Protein AF-A0A816D7E0-F1 (afdb_monomer_lite)

Structure (mmCIF, N/CA/C/O backbone):
data_AF-A0A816D7E0-F1
#
_entry.id   AF-A0A816D7E0-F1
#
loop_
_atom_site.group_PDB
_atom_site.id
_atom_site.type_symbol
_atom_site.label_atom_id
_atom_site.label_alt_id
_atom_site.label_comp_id
_atom_site.label_asym_id
_atom_site.label_entity_id
_atom_site.label_seq_id
_atom_site.pdbx_PDB_ins_code
_atom_site.Cartn_x
_atom_site.Cartn_y
_atom_site.Cartn_z
_atom_site.occupancy
_atom_site.B_iso_or_equiv
_atom_site.auth_seq_id
_atom_site.auth_comp_id
_atom_site.auth_asym_id
_atom_site.auth_atom_id
_atom_site.pdbx_PDB_model_num
ATOM 1 N N . VAL A 1 1 ? 5.213 -24.787 -8.452 1.00 52.28 1 VAL A N 1
ATOM 2 C CA . VAL A 1 1 ? 6.697 -24.632 -8.438 1.00 52.28 1 VAL A CA 1
ATOM 3 C C . VAL A 1 1 ? 7.301 -24.454 -9.836 1.00 52.28 1 VAL A C 1
ATOM 5 O O . VAL A 1 1 ? 8.017 -23.483 -10.028 1.00 52.28 1 VAL A O 1
ATOM 8 N N . LEU A 1 2 ? 7.014 -25.314 -10.829 1.00 55.28 2 LEU A N 1
ATOM 9 C CA . LEU A 1 2 ? 7.527 -25.166 -12.214 1.00 55.28 2 LEU A CA 1
ATOM 10 C C . LEU A 1 2 ? 7.116 -23.852 -12.918 1.00 55.28 2 LEU A C 1
ATOM 12 O O . LEU A 1 2 ? 7.842 -23.383 -13.790 1.00 55.28 2 LEU A O 1
ATOM 16 N N . SER A 1 3 ? 5.992 -23.248 -12.520 1.00 61.47 3 SER A N 1
ATOM 17 C CA . SER A 1 3 ? 5.469 -21.984 -13.058 1.00 61.47 3 SER A CA 1
ATOM 18 C C . SER A 1 3 ? 6.305 -20.751 -12.685 1.00 61.47 3 SER A C 1
ATOM 20 O O . SER A 1 3 ? 6.492 -19.875 -13.523 1.00 61.47 3 SER A O 1
ATOM 22 N N . LEU A 1 4 ? 6.880 -20.702 -11.478 1.00 67.06 4 LEU A N 1
ATOM 23 C CA . LEU A 1 4 ? 7.632 -19.537 -10.981 1.00 67.06 4 LEU A CA 1
ATOM 24 C C . LEU A 1 4 ? 8.918 -19.257 -11.758 1.00 67.06 4 LEU A C 1
ATOM 26 O O . LEU A 1 4 ? 9.393 -18.133 -11.766 1.00 67.06 4 LEU A O 1
ATOM 30 N N . ARG A 1 5 ? 9.487 -20.263 -12.435 1.00 71.69 5 ARG A N 1
ATOM 31 C CA . ARG A 1 5 ? 10.699 -20.071 -13.249 1.00 71.69 5 ARG A CA 1
ATOM 32 C C . ARG A 1 5 ? 10.476 -19.168 -14.462 1.00 71.69 5 ARG A C 1
ATOM 34 O O . ARG A 1 5 ? 11.452 -18.694 -15.029 1.00 71.69 5 ARG A O 1
ATOM 41 N N . LYS A 1 6 ? 9.226 -19.010 -14.901 1.00 77.69 6 LYS A N 1
ATOM 42 C CA . LYS A 1 6 ? 8.859 -18.207 -16.076 1.00 77.69 6 LYS A CA 1
ATOM 43 C C . LYS A 1 6 ? 8.053 -16.964 -15.716 1.00 77.69 6 LYS A C 1
ATOM 45 O O . LYS A 1 6 ? 7.904 -16.104 -16.572 1.00 77.69 6 LYS A O 1
ATOM 50 N N . LYS A 1 7 ? 7.527 -16.907 -14.491 1.00 82.50 7 LYS A N 1
ATOM 51 C CA . LYS A 1 7 ? 6.675 -15.820 -14.032 1.00 82.50 7 LYS A CA 1
ATOM 52 C C . LYS A 1 7 ? 7.542 -14.658 -13.560 1.00 82.50 7 LYS A C 1
ATOM 54 O O . LYS A 1 7 ? 8.525 -14.869 -12.849 1.00 82.50 7 LYS A O 1
ATOM 59 N N . THR A 1 8 ? 7.203 -13.450 -13.977 1.00 86.50 8 THR A N 1
ATOM 60 C CA . THR A 1 8 ? 7.919 -12.234 -13.585 1.00 86.50 8 THR A CA 1
ATOM 61 C C . THR A 1 8 ? 7.235 -11.570 -12.398 1.00 86.50 8 THR A C 1
ATOM 63 O O . THR A 1 8 ? 6.047 -11.770 -12.155 1.00 86.50 8 THR A O 1
ATOM 66 N N . VAL A 1 9 ? 7.974 -10.735 -11.665 1.00 86.38 9 VAL A N 1
ATOM 67 C CA . VAL A 1 9 ? 7.407 -9.971 -10.544 1.00 86.38 9 VAL A CA 1
ATOM 68 C C . VAL A 1 9 ? 6.266 -9.058 -11.010 1.00 86.38 9 VAL A C 1
ATOM 70 O O . VAL A 1 9 ? 5.299 -8.879 -10.278 1.00 86.38 9 VAL A O 1
ATOM 73 N N . ALA A 1 10 ? 6.336 -8.550 -12.244 1.00 86.19 10 ALA A N 1
ATOM 74 C CA . ALA A 1 10 ? 5.309 -7.695 -12.832 1.00 86.19 10 ALA A CA 1
ATOM 75 C C . ALA A 1 10 ? 3.951 -8.404 -12.995 1.00 86.19 10 ALA A C 1
ATOM 77 O O . ALA A 1 10 ? 2.912 -7.755 -12.971 1.00 86.19 10 ALA A O 1
ATOM 78 N N . GLU A 1 11 ? 3.940 -9.735 -13.116 1.00 84.56 11 GLU A N 1
ATOM 79 C CA . GLU A 1 11 ? 2.712 -10.534 -13.240 1.00 84.56 11 GLU A CA 1
ATOM 80 C C . GLU A 1 11 ? 2.063 -10.858 -11.885 1.00 84.56 11 GLU A C 1
ATOM 82 O O . GLU A 1 11 ? 0.958 -11.406 -11.843 1.00 84.56 11 GLU A O 1
ATOM 87 N N . THR A 1 12 ? 2.756 -10.565 -10.782 1.00 85.25 12 THR A N 1
ATOM 88 C CA . THR A 1 12 ? 2.318 -10.909 -9.421 1.00 85.25 12 THR A CA 1
ATOM 89 C C . THR A 1 12 ? 2.187 -9.681 -8.522 1.00 85.25 12 THR A C 1
ATOM 91 O O . THR A 1 12 ? 1.385 -9.689 -7.591 1.00 85.25 12 THR A O 1
ATOM 94 N N . MET A 1 13 ? 2.927 -8.610 -8.802 1.00 88.81 13 MET A N 1
ATOM 95 C CA . MET A 1 13 ? 2.851 -7.366 -8.044 1.00 88.81 13 MET A CA 1
ATOM 96 C C . MET A 1 13 ? 1.462 -6.724 -8.118 1.00 88.81 13 MET A C 1
ATOM 98 O O . MET A 1 13 ? 0.695 -6.932 -9.060 1.00 88.81 13 MET A O 1
ATOM 102 N N . THR A 1 14 ? 1.173 -5.866 -7.146 1.00 88.19 14 THR A N 1
ATOM 103 C CA . THR A 1 14 ? 0.061 -4.919 -7.234 1.00 88.19 14 THR A CA 1
ATOM 104 C C . THR A 1 14 ? 0.574 -3.617 -7.842 1.00 88.19 14 THR A C 1
ATOM 106 O O . THR A 1 14 ? 1.530 -3.032 -7.324 1.00 88.19 14 THR A O 1
ATOM 109 N N . ASN A 1 15 ? -0.049 -3.155 -8.932 1.00 90.00 15 ASN A N 1
ATOM 110 C CA . ASN A 1 15 ? 0.316 -1.892 -9.581 1.00 90.00 15 ASN A CA 1
ATOM 111 C C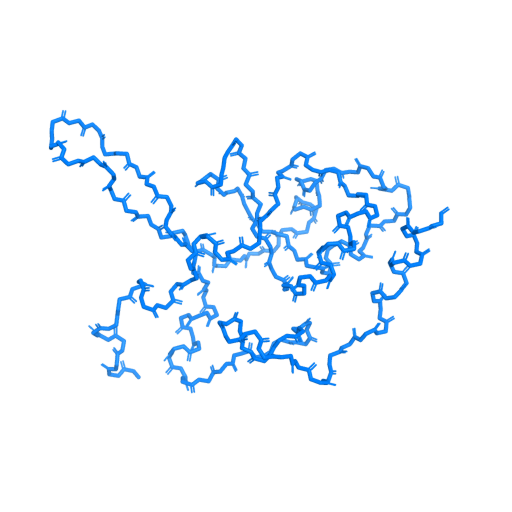 . ASN A 1 15 ? 0.177 -0.731 -8.604 1.00 90.00 15 ASN A C 1
ATOM 113 O O . ASN A 1 15 ? -0.852 -0.607 -7.940 1.00 90.00 15 ASN A O 1
ATOM 117 N N . LEU A 1 16 ? 1.162 0.168 -8.575 1.00 89.69 16 LEU A N 1
ATOM 118 C CA . LEU A 1 16 ? 1.178 1.288 -7.636 1.00 89.69 16 LEU A CA 1
ATOM 119 C C . LEU A 1 16 ? -0.087 2.155 -7.752 1.00 89.69 16 LEU A C 1
ATOM 121 O O . LEU A 1 16 ? -0.575 2.658 -6.745 1.00 89.69 16 LEU A O 1
ATOM 125 N N . THR A 1 17 ? -0.661 2.287 -8.951 1.00 88.50 17 THR A N 1
ATOM 126 C CA . THR A 1 17 ? -1.912 3.026 -9.196 1.00 88.50 17 THR A CA 1
ATOM 127 C C . THR A 1 17 ? -3.109 2.472 -8.428 1.00 88.50 17 THR A C 1
ATOM 129 O O . THR A 1 17 ? -3.968 3.246 -8.013 1.00 88.50 17 THR A O 1
ATOM 132 N N . ASP A 1 18 ? -3.141 1.159 -8.205 1.00 86.62 18 ASP A N 1
ATOM 133 C CA . ASP A 1 18 ? -4.239 0.455 -7.541 1.00 86.62 18 ASP A CA 1
ATOM 134 C C . ASP A 1 18 ? -4.024 0.324 -6.027 1.00 86.62 18 ASP A C 1
ATOM 136 O O . ASP A 1 18 ? -4.951 -0.032 -5.292 1.00 86.62 18 ASP A O 1
ATOM 140 N N . VAL A 1 19 ? -2.815 0.633 -5.547 1.00 88.06 19 VAL A N 1
ATOM 141 C CA . VAL A 1 19 ? -2.469 0.601 -4.125 1.00 88.06 19 VAL A CA 1
ATOM 142 C C . VAL A 1 19 ? -3.065 1.817 -3.424 1.00 88.06 19 VAL A C 1
ATOM 144 O O . VAL A 1 19 ? -2.787 2.961 -3.781 1.00 88.06 19 VAL A O 1
ATOM 147 N N . PHE A 1 20 ? -3.831 1.580 -2.363 1.00 90.06 20 PHE A N 1
ATOM 148 C CA . PHE A 1 20 ? -4.185 2.621 -1.403 1.00 90.06 20 PHE A CA 1
ATOM 149 C C . PHE A 1 20 ? -2.999 2.878 -0.467 1.00 90.06 20 PHE A C 1
ATOM 151 O O . PHE A 1 20 ? -2.489 1.944 0.150 1.00 90.06 20 PHE A O 1
ATOM 158 N N . MET A 1 21 ? -2.540 4.126 -0.379 1.00 91.94 21 MET A N 1
ATOM 159 C CA . MET A 1 21 ? -1.348 4.508 0.384 1.00 91.94 21 MET A CA 1
ATOM 160 C C . MET A 1 21 ? -1.631 5.739 1.234 1.00 91.94 21 MET A C 1
ATOM 162 O O . MET A 1 21 ? -2.465 6.564 0.864 1.00 91.94 21 MET A O 1
ATOM 166 N N . LEU A 1 22 ? -0.893 5.892 2.330 1.00 94.06 22 LEU A N 1
ATOM 167 C CA . LEU A 1 22 ? -1.040 7.024 3.239 1.00 94.06 22 LEU A CA 1
ATOM 168 C C . LEU A 1 22 ? 0.199 7.907 3.254 1.00 94.06 22 LEU A C 1
ATOM 170 O O . LEU A 1 22 ? 1.330 7.424 3.279 1.00 94.06 22 LEU A O 1
ATOM 174 N N . ASP A 1 23 ? -0.032 9.213 3.297 1.00 95.19 23 ASP A N 1
ATOM 175 C CA . ASP A 1 23 ? 1.022 10.182 3.559 1.00 95.19 23 ASP A CA 1
ATOM 176 C C . ASP A 1 23 ? 1.479 10.075 5.022 1.00 95.19 23 ASP A C 1
ATOM 178 O O . ASP A 1 23 ? 0.653 10.005 5.940 1.00 95.19 23 ASP A O 1
ATOM 182 N N . LYS A 1 24 ? 2.796 10.086 5.254 1.00 94.88 24 LYS A N 1
ATOM 183 C CA . LYS A 1 24 ? 3.385 10.000 6.599 1.00 94.88 24 LYS A CA 1
ATOM 184 C C . LYS A 1 24 ? 2.892 11.085 7.568 1.00 94.88 24 LYS A C 1
ATOM 186 O O . LYS A 1 24 ? 2.852 10.841 8.777 1.00 94.88 24 LYS A O 1
ATOM 191 N N . ASP A 1 25 ? 2.533 12.262 7.057 1.00 94.31 25 ASP A N 1
ATOM 192 C CA . ASP A 1 25 ? 2.114 13.432 7.827 1.00 94.31 25 ASP A CA 1
ATOM 193 C C . ASP A 1 25 ? 0.582 13.546 7.919 1.00 94.31 25 ASP A C 1
ATOM 195 O O . ASP A 1 25 ? 0.075 14.415 8.636 1.00 94.31 25 ASP A O 1
ATOM 199 N N . ARG A 1 26 ? -0.178 12.648 7.264 1.00 93.31 26 ARG A N 1
ATOM 200 C CA . ARG A 1 26 ? -1.639 12.592 7.409 1.00 93.31 26 ARG A CA 1
ATOM 201 C C . ARG A 1 26 ? -1.995 12.345 8.873 1.00 93.31 26 ARG A C 1
ATOM 203 O O . ARG A 1 26 ? -1.440 11.462 9.530 1.00 93.31 26 ARG A O 1
ATOM 210 N N . LYS A 1 27 ? -2.936 13.135 9.389 1.00 90.25 27 LYS A N 1
ATOM 211 C CA . LYS A 1 27 ? -3.450 12.981 10.750 1.00 90.25 27 LYS A CA 1
ATOM 212 C C . LYS A 1 27 ? -4.439 11.829 10.831 1.00 90.25 27 LYS A C 1
ATOM 214 O O . LYS A 1 27 ? -5.223 11.596 9.915 1.00 90.25 27 LYS A O 1
ATOM 219 N N . THR A 1 28 ? -4.414 11.152 11.969 1.00 86.00 28 THR A N 1
ATOM 220 C CA . THR A 1 28 ? -5.351 10.088 12.347 1.00 86.00 28 THR A CA 1
ATOM 221 C C . THR A 1 28 ? -6.689 10.660 12.814 1.00 86.00 28 THR A C 1
ATOM 223 O O . THR A 1 28 ? -7.069 10.559 13.977 1.00 86.00 28 THR A O 1
ATOM 226 N N . ASP A 1 29 ? -7.387 11.321 11.894 1.00 83.56 29 ASP A N 1
ATOM 227 C CA . ASP A 1 29 ? -8.726 11.862 12.112 1.00 83.56 29 ASP A CA 1
ATOM 228 C C . ASP A 1 29 ? -9.829 10.862 11.731 1.00 83.56 29 ASP A C 1
ATOM 230 O O . ASP A 1 29 ? -9.589 9.773 11.202 1.00 83.56 29 ASP A O 1
ATOM 234 N N . ALA A 1 30 ? -11.073 11.234 12.028 1.00 80.50 30 ALA A N 1
ATOM 235 C CA . ALA A 1 30 ? -12.234 10.401 11.750 1.00 80.50 30 ALA A CA 1
ATOM 236 C C . ALA A 1 30 ? -12.433 10.106 10.260 1.00 80.50 30 ALA A C 1
ATOM 238 O O . ALA A 1 30 ? -12.923 9.033 9.906 1.00 80.50 30 ALA A O 1
ATOM 239 N N . GLU A 1 31 ? -12.045 11.048 9.400 1.00 84.25 31 GLU A N 1
ATOM 240 C CA . GLU A 1 31 ? -12.117 10.895 7.952 1.00 84.25 31 GLU A CA 1
ATOM 241 C C . GLU A 1 31 ? -11.158 9.801 7.481 1.00 84.25 31 GLU A C 1
ATOM 243 O O . GLU A 1 31 ? -11.602 8.861 6.820 1.00 84.25 31 GLU A O 1
ATOM 248 N N . LEU A 1 32 ? -9.889 9.859 7.901 1.00 86.25 32 LEU A N 1
ATOM 249 C CA . LEU A 1 32 ? -8.896 8.839 7.576 1.00 86.25 32 LEU A CA 1
ATOM 250 C C . LEU A 1 32 ? -9.330 7.463 8.086 1.00 86.25 32 LEU A C 1
ATOM 252 O O . LEU A 1 32 ? -9.257 6.479 7.357 1.00 86.25 32 LEU A O 1
ATOM 256 N N . LEU A 1 33 ? -9.792 7.376 9.336 1.00 80.56 33 LEU A N 1
ATOM 257 C CA . LEU A 1 33 ? -10.231 6.104 9.918 1.00 80.56 33 LEU A CA 1
ATOM 258 C C . LEU A 1 33 ? -11.402 5.497 9.135 1.00 80.56 33 LEU A C 1
ATOM 260 O O . LEU A 1 33 ? -11.455 4.282 8.930 1.00 80.56 33 LEU A O 1
ATOM 264 N N . LEU A 1 34 ? -12.330 6.337 8.671 1.00 79.69 34 LEU A N 1
ATOM 265 C CA . LEU A 1 34 ? -13.446 5.906 7.839 1.00 79.69 34 LEU A CA 1
ATOM 266 C C . LEU A 1 34 ? -12.983 5.473 6.442 1.00 79.69 34 LEU A C 1
ATOM 268 O O . LEU A 1 34 ? -13.485 4.479 5.919 1.00 79.69 34 LEU A O 1
ATOM 272 N N . GLU A 1 35 ? -12.053 6.206 5.837 1.00 84.69 35 GLU A N 1
ATOM 273 C CA . GLU A 1 35 ? -11.457 5.888 4.539 1.00 84.69 35 GLU A CA 1
ATOM 274 C C . GLU A 1 35 ? -10.734 4.537 4.583 1.00 84.69 35 GLU A C 1
ATOM 276 O O . GLU A 1 35 ? -11.077 3.619 3.836 1.00 84.69 35 GLU A O 1
ATOM 281 N N . VAL A 1 36 ? -9.817 4.377 5.535 1.00 82.69 36 VAL A N 1
ATOM 282 C CA . VAL A 1 36 ? -9.054 3.152 5.793 1.00 82.69 36 VAL A CA 1
ATOM 283 C C . VAL A 1 36 ? -9.991 1.957 6.031 1.00 82.69 36 VAL A C 1
ATOM 285 O O . VAL A 1 36 ? -9.785 0.880 5.467 1.00 82.69 36 VAL A O 1
ATOM 288 N N . HIS A 1 37 ? -11.082 2.152 6.779 1.00 76.44 37 HIS A N 1
ATOM 289 C CA . HIS A 1 37 ? -12.097 1.117 6.986 1.00 76.44 37 HIS A CA 1
ATOM 290 C C . HIS A 1 37 ? -12.863 0.749 5.705 1.00 76.44 37 HIS A C 1
ATOM 292 O O . HIS A 1 37 ? -13.084 -0.432 5.437 1.00 76.44 37 HIS A O 1
ATOM 298 N N . LYS A 1 38 ? -13.280 1.742 4.909 1.00 77.50 38 LYS A N 1
ATOM 299 C CA . LYS A 1 38 ? -14.006 1.512 3.648 1.00 77.50 38 LYS A CA 1
ATOM 300 C C . LYS A 1 38 ? -13.152 0.763 2.633 1.00 77.50 38 LYS A C 1
ATOM 302 O O . LYS A 1 38 ? -13.677 -0.094 1.923 1.00 77.50 38 LYS A O 1
ATOM 307 N N . HIS A 1 39 ? -11.868 1.104 2.564 1.00 78.31 39 HIS A N 1
ATOM 308 C CA . HIS A 1 39 ? -10.921 0.457 1.669 1.00 78.31 39 HIS A CA 1
ATOM 309 C C . HIS A 1 39 ? -10.611 -0.970 2.090 1.00 78.31 39 HIS A C 1
ATOM 311 O O . HIS A 1 39 ? -10.465 -1.813 1.219 1.00 78.31 39 HIS A O 1
ATOM 317 N N . GLY A 1 40 ? -10.554 -1.242 3.394 1.00 71.50 40 GLY A N 1
ATOM 318 C CA . GLY A 1 40 ? -10.514 -2.594 3.935 1.00 71.50 40 GLY A CA 1
ATOM 319 C C . GLY A 1 40 ? -9.225 -3.375 3.687 1.00 71.50 40 GLY A C 1
ATOM 320 O O . GLY A 1 40 ? -9.231 -4.601 3.780 1.00 71.50 40 GLY A O 1
ATOM 321 N N . PHE A 1 41 ? -8.134 -2.677 3.375 1.00 77.12 41 PHE A N 1
ATOM 322 C CA . PHE A 1 41 ? -6.817 -3.281 3.231 1.00 77.12 41 PHE A CA 1
ATOM 323 C C . PHE A 1 41 ? -6.181 -3.514 4.600 1.00 77.12 41 PHE A C 1
ATOM 325 O O . PHE A 1 41 ? -6.061 -2.595 5.411 1.00 77.12 41 PHE A O 1
ATOM 332 N N . SER A 1 42 ? -5.724 -4.741 4.837 1.00 75.44 42 SER A N 1
ATOM 333 C CA . SER A 1 42 ? -5.061 -5.123 6.087 1.00 75.44 42 SER A CA 1
ATOM 334 C C . SER A 1 42 ? -3.710 -4.433 6.273 1.00 75.44 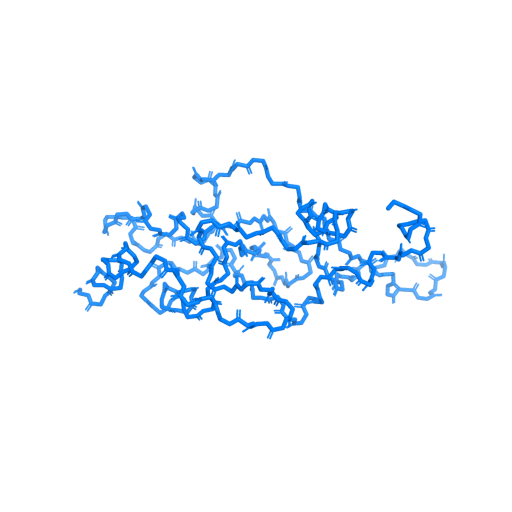42 SER A C 1
ATOM 336 O O . SER A 1 42 ? -3.335 -4.132 7.406 1.00 75.44 42 SER A O 1
ATOM 338 N N . ARG A 1 43 ? -3.003 -4.151 5.173 1.00 82.06 43 ARG A N 1
ATOM 339 C CA . ARG A 1 43 ? -1.689 -3.497 5.124 1.00 82.06 43 ARG A CA 1
ATOM 340 C C . ARG A 1 43 ? -1.755 -2.304 4.187 1.00 82.06 43 ARG A C 1
ATOM 342 O O . ARG A 1 43 ? -2.202 -2.442 3.052 1.00 82.06 43 ARG A O 1
ATOM 349 N N . ILE A 1 44 ? -1.290 -1.157 4.656 1.00 88.38 44 ILE A N 1
ATOM 350 C CA . ILE A 1 44 ? -1.363 0.094 3.911 1.00 88.38 44 ILE A CA 1
ATOM 351 C C . ILE A 1 44 ? 0.040 0.704 3.870 1.00 88.38 44 ILE A C 1
ATOM 353 O O . ILE A 1 44 ? 0.582 1.044 4.926 1.00 88.38 44 ILE A O 1
ATOM 357 N N . PRO A 1 45 ? 0.669 0.814 2.686 1.00 90.94 45 PRO A N 1
ATOM 358 C CA . PRO A 1 45 ? 1.966 1.460 2.555 1.00 90.94 45 PRO A CA 1
ATOM 359 C C . PRO A 1 45 ? 1.908 2.936 2.944 1.00 90.94 45 PRO A C 1
ATOM 361 O O . PRO A 1 45 ? 0.954 3.647 2.618 1.00 90.94 45 PRO A O 1
ATOM 364 N N . VAL A 1 46 ? 2.965 3.397 3.604 1.00 92.06 46 VAL A N 1
ATOM 365 C CA . VAL A 1 46 ? 3.151 4.792 4.002 1.00 92.06 46 VAL A CA 1
ATOM 366 C C . VAL A 1 46 ? 4.261 5.389 3.153 1.00 92.06 46 VAL A C 1
ATOM 368 O O . VAL A 1 46 ? 5.349 4.817 3.078 1.00 92.06 46 VAL A O 1
ATOM 371 N N . TYR A 1 47 ? 4.007 6.531 2.523 1.00 94.06 47 TYR A N 1
ATOM 372 C CA . TYR A 1 47 ? 4.990 7.228 1.696 1.00 94.06 47 TYR A CA 1
ATOM 373 C C . TYR A 1 47 ? 5.381 8.588 2.282 1.00 94.06 47 TYR A C 1
ATOM 375 O O . TYR A 1 47 ? 4.709 9.143 3.153 1.00 94.06 47 TYR A O 1
ATOM 383 N N . SER A 1 48 ? 6.504 9.117 1.805 1.00 94.38 48 SER A N 1
ATOM 384 C CA . SER A 1 48 ? 7.047 10.422 2.176 1.00 94.38 48 SER A CA 1
ATOM 385 C C . SER A 1 48 ? 7.416 11.196 0.924 1.00 94.38 48 SER A C 1
ATOM 387 O O . SER A 1 48 ? 8.028 10.621 0.041 1.00 94.38 48 SER A O 1
ATOM 389 N N . ILE A 1 49 ? 7.186 12.510 0.879 1.00 92.19 49 ILE A N 1
ATOM 390 C CA . ILE A 1 49 ? 7.451 13.372 -0.294 1.00 92.19 49 ILE A CA 1
ATOM 391 C C . ILE A 1 49 ? 6.512 13.043 -1.465 1.00 92.19 49 ILE A C 1
ATOM 393 O O . ILE A 1 49 ? 5.701 13.881 -1.843 1.00 92.19 49 ILE A O 1
ATOM 397 N N . ASP A 1 50 ? 6.584 11.825 -2.000 1.00 91.31 50 ASP A N 1
ATOM 398 C CA . ASP A 1 50 ? 5.731 11.318 -3.067 1.00 91.31 50 ASP A CA 1
ATOM 399 C C . ASP A 1 50 ? 5.542 9.794 -2.963 1.00 91.31 50 ASP A C 1
ATOM 401 O O . ASP A 1 50 ? 6.182 9.114 -2.157 1.00 91.31 50 ASP A O 1
ATOM 405 N N . ARG A 1 51 ? 4.640 9.249 -3.787 1.00 90.12 51 ARG A N 1
ATOM 406 C CA . ARG A 1 51 ? 4.249 7.831 -3.757 1.00 90.12 51 ARG A CA 1
ATOM 407 C C . ARG A 1 51 ? 5.363 6.856 -4.161 1.00 90.12 51 ARG A C 1
ATOM 409 O O . ARG A 1 51 ? 5.223 5.668 -3.886 1.00 90.12 51 ARG A O 1
ATOM 416 N N . ASN A 1 52 ? 6.449 7.315 -4.785 1.00 88.00 52 ASN A N 1
ATOM 417 C CA . ASN A 1 52 ? 7.600 6.466 -5.100 1.00 88.00 52 ASN A CA 1
ATOM 418 C C . ASN A 1 52 ? 8.474 6.201 -3.872 1.00 88.00 52 ASN A C 1
ATOM 420 O O . ASN A 1 52 ? 9.176 5.192 -3.838 1.00 88.00 52 ASN A O 1
ATOM 424 N N . ASN A 1 53 ? 8.417 7.071 -2.863 1.00 88.50 53 ASN A N 1
ATOM 425 C CA . ASN A 1 53 ? 9.240 6.990 -1.664 1.00 88.50 53 ASN A CA 1
ATOM 426 C C . ASN A 1 53 ? 8.450 6.395 -0.486 1.00 88.50 53 ASN A C 1
ATOM 428 O O . ASN A 1 53 ? 7.997 7.093 0.426 1.00 88.50 53 ASN A O 1
ATOM 432 N N . VAL A 1 54 ? 8.266 5.074 -0.531 1.00 89.19 54 VAL A N 1
ATOM 433 C CA . VAL A 1 54 ? 7.601 4.292 0.522 1.00 89.19 54 VAL A CA 1
ATOM 434 C C . VAL A 1 54 ? 8.550 4.091 1.701 1.00 89.19 54 VAL A C 1
ATOM 436 O O . VAL A 1 54 ? 9.624 3.518 1.550 1.00 89.19 54 VAL A O 1
ATOM 439 N N . ILE A 1 55 ? 8.135 4.535 2.886 1.00 88.56 55 ILE A N 1
ATOM 440 C CA . ILE A 1 55 ? 8.939 4.496 4.117 1.00 88.56 55 ILE A CA 1
ATOM 441 C C . ILE A 1 55 ? 8.551 3.352 5.061 1.00 88.56 55 ILE A C 1
ATOM 443 O O . ILE A 1 55 ? 9.271 3.080 6.019 1.00 88.56 55 ILE A O 1
ATOM 447 N N . GLY A 1 56 ? 7.417 2.690 4.818 1.00 87.12 56 GLY A N 1
ATOM 448 C CA . GLY A 1 56 ? 6.966 1.562 5.628 1.00 87.12 56 GLY A CA 1
ATOM 449 C C . GLY A 1 56 ? 5.518 1.162 5.363 1.00 87.12 56 GLY A C 1
ATOM 450 O O . GLY A 1 56 ? 4.945 1.496 4.326 1.00 87.12 56 GLY A O 1
ATOM 451 N N . ILE A 1 57 ? 4.936 0.415 6.302 1.00 87.38 57 ILE A N 1
ATOM 452 C CA . ILE A 1 57 ? 3.568 -0.117 6.239 1.00 87.38 57 ILE A CA 1
ATOM 453 C C . ILE A 1 57 ? 2.902 0.088 7.596 1.00 87.38 57 ILE A C 1
ATOM 455 O O . ILE A 1 57 ? 3.533 -0.122 8.629 1.00 87.38 57 ILE A O 1
ATOM 459 N N . VAL A 1 58 ? 1.612 0.413 7.585 1.00 87.62 58 VAL A N 1
ATOM 460 C CA . VAL A 1 58 ? 0.743 0.398 8.767 1.00 87.62 58 VAL A CA 1
ATOM 461 C C . VAL A 1 58 ? -0.371 -0.636 8.587 1.00 87.62 58 VAL A C 1
ATOM 463 O O . VAL A 1 58 ? -0.867 -0.825 7.470 1.00 87.62 58 VAL A O 1
ATOM 466 N N . LYS A 1 59 ? -0.777 -1.329 9.660 1.00 82.00 59 LYS A N 1
ATOM 467 C CA . LYS A 1 59 ? -1.952 -2.206 9.615 1.00 82.00 59 LYS A CA 1
ATOM 468 C C . LYS A 1 59 ? -3.223 -1.466 9.973 1.00 82.00 59 LYS A C 1
ATOM 470 O O . LYS A 1 59 ? -3.250 -0.619 10.861 1.00 82.00 59 LYS A O 1
ATOM 475 N N . LEU A 1 60 ? -4.328 -1.917 9.386 1.00 78.12 60 LEU A N 1
ATOM 476 C CA . LEU A 1 60 ? -5.671 -1.491 9.778 1.00 78.12 60 LEU A CA 1
ATOM 477 C C . LEU A 1 60 ? -5.921 -1.665 11.295 1.00 78.12 60 LEU A C 1
ATOM 479 O O . LEU A 1 60 ? -6.590 -0.842 11.913 1.00 78.12 60 LEU A O 1
ATOM 483 N N . ARG A 1 61 ? -5.374 -2.725 11.912 1.00 76.44 61 ARG A N 1
ATOM 484 C CA . ARG A 1 61 ? -5.462 -2.981 13.366 1.00 76.44 61 ARG A CA 1
ATOM 485 C C . ARG A 1 61 ? -4.674 -1.972 14.210 1.00 76.44 61 ARG A C 1
ATOM 487 O O . ARG A 1 61 ? -5.091 -1.707 15.329 1.00 76.44 61 ARG A O 1
ATOM 494 N N . ASP A 1 62 ? -3.610 -1.367 13.691 1.00 80.81 62 ASP A N 1
ATOM 495 C CA . ASP A 1 62 ? -2.794 -0.423 14.471 1.00 80.81 62 ASP A CA 1
ATOM 496 C C . ASP A 1 62 ? -3.568 0.876 14.731 1.00 80.81 62 ASP A C 1
ATOM 498 O O . ASP A 1 62 ? -3.520 1.437 15.824 1.00 80.81 62 ASP A O 1
ATOM 502 N N . PHE A 1 63 ? -4.406 1.289 13.773 1.00 78.94 63 PHE A N 1
ATOM 503 C CA . PHE A 1 63 ? -5.362 2.381 13.965 1.00 78.94 63 PHE A CA 1
ATOM 504 C C . PHE A 1 63 ? -6.413 2.076 15.039 1.00 78.94 63 PHE A C 1
ATOM 506 O O . PHE A 1 63 ? -6.963 2.998 15.640 1.00 78.94 63 PHE A O 1
ATOM 513 N N . ALA A 1 64 ? -6.692 0.793 15.304 1.00 71.12 64 ALA A N 1
ATOM 514 C CA . ALA A 1 64 ? -7.655 0.383 16.320 1.00 71.12 64 ALA A CA 1
ATOM 515 C C . ALA A 1 64 ? -7.168 0.614 17.754 1.00 71.12 64 ALA A C 1
ATOM 517 O O . ALA A 1 64 ? -7.970 0.726 18.684 1.00 71.12 64 ALA A O 1
ATOM 518 N N . LEU A 1 65 ? -5.851 0.668 17.927 1.00 70.12 65 LEU A N 1
ATOM 519 C CA . LEU A 1 65 ? -5.206 0.790 19.227 1.00 70.12 65 LEU A CA 1
ATOM 520 C C . LEU A 1 65 ? -5.022 2.250 19.654 1.00 70.12 65 LEU A C 1
ATOM 522 O O . LEU A 1 65 ? -4.654 2.499 20.799 1.00 70.12 65 LEU A O 1
ATOM 526 N N . ILE A 1 66 ? -5.319 3.208 18.769 1.00 73.19 66 ILE A N 1
ATOM 527 C CA . ILE A 1 66 ? -5.234 4.641 19.058 1.00 73.19 66 ILE A CA 1
ATOM 528 C C . ILE A 1 66 ? -6.280 5.003 20.118 1.00 73.19 66 ILE A C 1
ATOM 530 O O . ILE A 1 66 ? -7.491 4.862 19.904 1.00 73.19 66 ILE A O 1
ATOM 534 N N . THR A 1 67 ? -5.822 5.475 21.279 1.00 68.75 67 THR A N 1
ATOM 535 C CA . THR A 1 67 ? -6.717 5.986 22.323 1.00 68.75 67 THR A CA 1
ATOM 536 C C . THR A 1 67 ? -7.207 7.399 21.982 1.00 68.75 67 THR A C 1
ATOM 538 O O . THR A 1 67 ? -6.572 8.104 21.197 1.00 68.75 67 THR A O 1
ATOM 541 N N . PRO A 1 68 ? -8.330 7.866 22.562 1.00 67.19 68 PRO A N 1
ATOM 542 C CA . PRO A 1 68 ? -8.788 9.244 22.384 1.00 67.19 68 PRO A CA 1
ATOM 543 C C . PRO A 1 68 ? -7.728 10.298 22.742 1.00 67.19 68 PRO A C 1
ATOM 545 O O . PRO A 1 68 ? -7.657 11.329 22.083 1.00 67.19 68 PRO A O 1
ATOM 548 N N . GLU A 1 69 ? -6.854 10.032 23.725 1.00 66.88 69 GLU A N 1
ATOM 549 C CA . GLU A 1 69 ? -5.754 10.950 24.070 1.00 66.88 69 GLU A CA 1
ATOM 550 C C . GLU A 1 69 ? -4.634 10.986 23.012 1.00 66.88 69 GLU A C 1
ATOM 552 O O . GLU A 1 69 ? -3.824 11.909 22.998 1.00 66.88 69 GLU A O 1
ATOM 557 N N . GLN A 1 70 ? -4.587 9.989 22.126 1.00 66.69 70 GLN A N 1
ATOM 558 C CA . GLN A 1 70 ? -3.623 9.844 21.032 1.00 66.69 70 GLN A CA 1
ATOM 559 C C . GLN A 1 70 ? -4.198 10.293 19.674 1.00 66.69 70 GLN A C 1
ATOM 561 O O . GLN A 1 70 ? -3.555 10.125 18.635 1.00 66.69 70 GLN A O 1
ATOM 566 N N . GLN A 1 71 ? -5.404 10.871 19.654 1.00 63.47 71 GLN A N 1
ATOM 567 C CA . GLN A 1 71 ? -5.981 11.457 18.445 1.00 63.47 71 GLN A CA 1
ATOM 568 C C . GLN A 1 71 ? -5.127 12.641 17.958 1.00 63.47 71 GLN A C 1
ATOM 570 O O . GLN A 1 71 ? -4.605 13.418 18.755 1.00 63.47 71 GLN A O 1
ATOM 575 N N . ASN A 1 72 ? -5.013 12.801 16.634 1.00 71.06 72 ASN A N 1
ATOM 576 C CA . ASN A 1 72 ? -4.135 13.757 15.929 1.00 71.06 72 ASN A CA 1
ATOM 577 C C . ASN A 1 72 ? -2.651 13.380 15.817 1.00 71.06 72 ASN A C 1
ATOM 579 O O . ASN A 1 72 ? -1.870 14.184 15.297 1.00 71.06 72 ASN A O 1
ATOM 583 N N . LEU A 1 73 ? -2.252 12.170 16.214 1.00 85.25 73 LEU A N 1
ATOM 584 C CA . LEU A 1 73 ? -0.960 11.634 15.791 1.00 85.25 73 LEU A CA 1
ATOM 585 C C . LEU A 1 73 ? -0.920 11.483 14.266 1.00 85.25 73 LEU A C 1
ATOM 587 O O . LEU A 1 73 ? -1.944 11.244 13.614 1.00 85.25 73 LEU A O 1
ATOM 591 N N . THR A 1 74 ? 0.270 11.626 13.692 1.00 91.00 74 THR A N 1
ATOM 592 C CA . THR A 1 74 ? 0.461 11.373 12.262 1.00 91.00 74 THR A CA 1
ATOM 593 C C . THR A 1 74 ? 0.568 9.876 11.991 1.00 91.00 74 THR A C 1
ATOM 595 O O . THR A 1 74 ? 0.955 9.104 12.872 1.00 91.00 74 THR A O 1
ATOM 598 N N . VAL A 1 75 ? 0.278 9.459 10.758 1.00 91.38 75 VAL A N 1
ATOM 599 C CA . VAL A 1 75 ? 0.449 8.065 10.311 1.00 91.38 75 VAL A CA 1
ATOM 600 C C . VAL A 1 75 ? 1.864 7.552 10.599 1.00 91.38 75 VAL A C 1
ATOM 602 O O . VAL A 1 75 ? 2.018 6.409 11.025 1.00 91.38 75 VAL A O 1
ATOM 605 N N . LYS A 1 76 ? 2.892 8.403 10.464 1.00 90.62 76 LYS A N 1
ATOM 606 C CA . LYS A 1 76 ? 4.272 8.069 10.844 1.00 90.62 76 LYS A CA 1
ATOM 607 C C . LYS A 1 76 ? 4.385 7.566 12.285 1.00 90.62 76 LYS A C 1
ATOM 609 O O . LYS A 1 76 ? 5.037 6.555 12.515 1.00 90.62 76 LYS A O 1
ATOM 614 N N . HIS A 1 77 ? 3.747 8.243 13.238 1.00 88.62 77 HIS A N 1
ATOM 615 C CA . HIS A 1 77 ? 3.807 7.830 14.638 1.00 88.62 77 HIS A CA 1
ATOM 616 C C . HIS A 1 77 ? 3.164 6.453 14.820 1.00 88.62 77 HIS A C 1
ATOM 618 O O . HIS A 1 77 ? 3.764 5.581 15.436 1.00 88.62 77 HIS A O 1
ATOM 624 N N . VAL A 1 78 ? 1.983 6.226 14.231 1.00 86.75 78 VAL A N 1
ATOM 625 C CA . VAL A 1 78 ? 1.296 4.920 14.288 1.00 86.75 78 VAL A CA 1
ATOM 626 C C . VAL A 1 78 ? 2.189 3.807 13.735 1.00 86.75 78 VAL A C 1
ATOM 628 O O . VAL A 1 78 ? 2.338 2.765 14.370 1.00 86.75 78 VAL A O 1
ATOM 631 N N . MET A 1 79 ? 2.831 4.060 12.592 1.00 87.19 79 MET A N 1
ATOM 632 C CA . MET A 1 79 ? 3.770 3.136 11.954 1.00 87.19 79 MET A CA 1
ATOM 633 C C . MET A 1 79 ? 4.974 2.815 12.855 1.00 87.19 79 MET A C 1
ATOM 635 O O . MET A 1 79 ? 5.366 1.658 12.965 1.00 87.19 79 MET A O 1
ATOM 639 N N . GLU A 1 80 ? 5.561 3.816 13.515 1.00 84.31 80 GLU A N 1
ATOM 640 C CA . GLU A 1 80 ? 6.718 3.634 14.404 1.00 84.31 80 GLU A CA 1
ATOM 641 C C . GLU A 1 80 ? 6.363 2.880 15.694 1.00 84.31 80 GLU A C 1
ATOM 643 O O . GLU A 1 80 ? 7.159 2.069 16.169 1.00 84.31 80 GLU A O 1
ATOM 648 N N . PHE A 1 81 ? 5.163 3.094 16.244 1.00 76.38 81 PHE A N 1
ATOM 649 C CA . PHE A 1 81 ? 4.718 2.413 17.463 1.00 76.38 81 PHE A CA 1
ATOM 650 C C . PHE A 1 81 ? 4.487 0.913 17.264 1.00 76.38 81 PHE A C 1
ATOM 652 O O . PHE A 1 81 ? 4.634 0.147 18.214 1.00 76.38 81 PHE A O 1
ATOM 659 N N . HIS A 1 82 ? 4.085 0.497 16.063 1.00 67.25 82 HIS A N 1
ATOM 660 C CA . HIS A 1 82 ? 3.663 -0.871 15.759 1.00 67.25 82 HIS A CA 1
ATOM 661 C C . HIS A 1 82 ? 4.341 -1.379 14.485 1.00 67.25 82 HIS A C 1
ATOM 663 O O . HIS A 1 82 ? 3.677 -1.783 13.537 1.00 67.25 82 HIS A O 1
ATOM 669 N N . SER A 1 83 ? 5.678 -1.379 14.461 1.00 62.22 83 SER A N 1
ATOM 670 C CA . SER A 1 83 ? 6.458 -1.864 13.314 1.00 62.22 83 SER A CA 1
ATOM 671 C C . SER A 1 83 ? 6.913 -3.319 13.499 1.00 62.22 83 SER A C 1
ATOM 673 O O . SER A 1 83 ? 8.022 -3.572 13.981 1.00 62.22 83 SER A O 1
ATOM 675 N N . PRO A 1 84 ? 6.096 -4.337 13.165 1.00 60.53 84 PRO A N 1
ATOM 676 C CA . PRO A 1 84 ? 6.613 -5.683 13.014 1.00 60.53 84 PRO A CA 1
ATOM 677 C C . PRO A 1 84 ? 7.368 -5.803 11.683 1.00 60.53 84 PRO A C 1
ATOM 679 O O . PRO A 1 84 ? 7.216 -5.013 10.753 1.00 60.53 84 PRO A O 1
ATOM 682 N N . ARG A 1 85 ? 8.202 -6.838 11.590 1.00 62.62 85 ARG A N 1
ATOM 683 C CA . ARG A 1 85 ? 8.991 -7.138 10.392 1.00 62.62 85 ARG A CA 1
ATOM 684 C C . ARG A 1 85 ? 8.074 -7.613 9.265 1.00 62.62 85 ARG A C 1
ATOM 686 O O . ARG A 1 85 ? 7.681 -8.778 9.249 1.00 62.62 85 ARG A O 1
ATOM 693 N N . TYR A 1 86 ? 7.751 -6.722 8.335 1.00 68.88 86 TYR A N 1
ATOM 694 C CA . TYR A 1 86 ? 7.085 -7.073 7.083 1.00 68.88 86 TYR A CA 1
ATOM 695 C C . TYR A 1 86 ? 8.103 -7.299 5.973 1.00 68.88 86 TYR A C 1
ATOM 697 O O . TYR A 1 86 ? 9.108 -6.596 5.881 1.00 68.88 86 TYR A O 1
ATOM 705 N N . HIS A 1 87 ? 7.806 -8.261 5.106 1.00 78.38 87 HIS A N 1
ATOM 706 C CA . HIS A 1 87 ? 8.570 -8.512 3.893 1.00 78.38 87 HIS A CA 1
ATOM 707 C C . HIS A 1 87 ? 7.810 -7.882 2.723 1.00 78.38 87 HIS A C 1
ATOM 709 O O . HIS A 1 87 ? 7.035 -8.555 2.049 1.00 78.38 87 HIS A O 1
ATOM 715 N N . ILE A 1 88 ? 7.995 -6.574 2.534 1.00 83.69 88 ILE A N 1
ATOM 716 C CA . ILE A 1 88 ? 7.531 -5.840 1.351 1.00 83.69 88 ILE A CA 1
ATOM 717 C C . ILE A 1 88 ? 8.728 -5.522 0.462 1.00 83.69 88 ILE A C 1
ATOM 719 O O . ILE A 1 88 ? 9.804 -5.180 0.953 1.00 83.69 88 ILE A O 1
ATOM 723 N N . ALA A 1 89 ? 8.531 -5.614 -0.844 1.00 87.69 89 ALA A N 1
ATOM 724 C CA . ALA A 1 89 ? 9.470 -5.150 -1.844 1.00 87.69 89 ALA A CA 1
ATOM 725 C C . ALA A 1 89 ? 8.773 -4.157 -2.778 1.00 87.69 89 ALA A C 1
ATOM 727 O O . ALA A 1 89 ? 7.612 -4.334 -3.157 1.00 87.69 89 ALA A O 1
ATOM 728 N N . LEU A 1 90 ? 9.499 -3.102 -3.139 1.00 89.94 90 LEU A N 1
ATOM 729 C CA . LEU A 1 90 ? 9.087 -2.175 -4.185 1.00 89.94 90 LEU A CA 1
ATOM 730 C C . LEU A 1 90 ? 9.576 -2.711 -5.524 1.00 89.94 90 LEU A C 1
ATOM 732 O O . LEU A 1 90 ? 10.729 -3.123 -5.651 1.00 89.94 90 LEU A O 1
ATOM 736 N N . VAL A 1 91 ? 8.698 -2.689 -6.517 1.00 91.19 91 VAL A N 1
ATOM 737 C CA . VAL A 1 91 ? 9.049 -3.006 -7.896 1.00 91.19 91 VAL A CA 1
ATOM 738 C C . VAL A 1 91 ? 9.318 -1.692 -8.598 1.00 91.19 91 VAL A C 1
ATOM 740 O O . VAL A 1 91 ? 8.459 -0.807 -8.609 1.00 91.19 91 VAL A O 1
ATOM 743 N N . GLN A 1 92 ? 10.522 -1.556 -9.143 1.00 90.88 92 GLN A N 1
ATOM 744 C CA . GLN A 1 92 ? 10.974 -0.326 -9.771 1.00 90.88 92 GLN 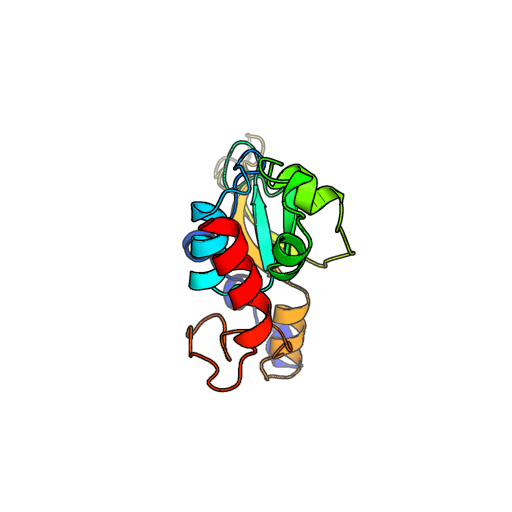A CA 1
ATOM 745 C C . GLN A 1 92 ? 11.413 -0.575 -11.208 1.00 90.88 92 GLN A C 1
ATOM 747 O O . GLN A 1 92 ? 12.058 -1.581 -11.504 1.00 90.88 92 GLN A O 1
ATOM 752 N N . GLU A 1 93 ? 11.090 0.374 -12.075 1.00 88.62 93 GLU A N 1
ATOM 753 C CA . GLU A 1 93 ? 11.571 0.432 -13.451 1.00 88.62 93 GLU A CA 1
ATOM 754 C C . GLU A 1 93 ? 12.564 1.583 -13.604 1.00 88.62 93 GLU A C 1
ATOM 756 O O . GLU A 1 93 ? 12.497 2.591 -12.895 1.00 88.62 93 GLU A O 1
ATOM 761 N N . VAL A 1 94 ? 13.520 1.414 -14.516 1.00 87.62 94 VAL A N 1
ATOM 762 C CA . VAL A 1 94 ? 14.488 2.460 -14.849 1.00 87.62 94 VAL A CA 1
ATOM 763 C C . VAL A 1 94 ? 13.821 3.406 -15.840 1.00 87.62 94 VAL A C 1
ATOM 765 O O . VAL A 1 94 ? 13.524 3.012 -16.961 1.00 87.62 94 VAL A O 1
ATOM 768 N N . GLY A 1 95 ? 13.586 4.647 -15.420 1.00 76.94 95 GLY A N 1
ATOM 769 C CA . GLY A 1 95 ? 12.971 5.693 -16.242 1.00 76.94 95 GLY A CA 1
ATOM 770 C C . GLY A 1 95 ? 13.960 6.474 -17.113 1.00 76.94 95 GLY A C 1
ATOM 771 O O . GLY A 1 95 ? 13.552 7.378 -17.838 1.00 76.94 95 GLY A O 1
ATOM 772 N N . THR A 1 96 ? 15.259 6.167 -17.029 1.00 79.00 96 THR A N 1
ATOM 773 C CA . THR A 1 96 ? 16.305 6.823 -17.823 1.00 79.00 96 THR A CA 1
ATOM 774 C C . THR A 1 96 ? 16.769 5.911 -18.957 1.00 79.00 96 THR A C 1
ATOM 776 O O . THR A 1 96 ? 17.469 4.931 -18.716 1.00 79.00 96 THR A O 1
ATOM 779 N N . ASP A 1 97 ? 16.473 6.290 -20.201 1.00 75.06 97 ASP A N 1
ATOM 780 C CA . ASP A 1 97 ? 16.933 5.564 -21.400 1.00 75.06 97 ASP A CA 1
ATOM 781 C C . ASP A 1 97 ? 18.383 5.904 -21.798 1.00 75.06 97 ASP A C 1
ATOM 783 O O . ASP A 1 97 ? 18.971 5.274 -22.678 1.00 75.06 97 ASP A O 1
ATOM 787 N N . ASN A 1 98 ? 18.971 6.934 -21.179 1.00 81.94 98 ASN A N 1
ATOM 788 C CA . ASN A 1 98 ? 20.320 7.396 -21.487 1.00 81.94 98 ASN A CA 1
ATOM 789 C C . ASN A 1 98 ? 21.364 6.694 -20.597 1.00 81.94 98 ASN A C 1
ATOM 791 O O . ASN A 1 98 ? 21.419 6.982 -19.401 1.00 81.94 98 ASN A O 1
ATOM 795 N N . PRO A 1 99 ? 22.260 5.864 -21.162 1.00 78.94 99 PRO A N 1
ATOM 796 C CA . PRO A 1 99 ? 23.265 5.124 -20.396 1.00 78.94 99 PRO A CA 1
ATOM 797 C C . PRO A 1 99 ? 24.365 6.003 -19.775 1.00 78.94 99 PRO A C 1
ATOM 799 O O . PRO A 1 99 ? 25.170 5.500 -18.998 1.00 78.94 99 PRO A O 1
ATOM 802 N N . ASN A 1 100 ? 24.430 7.295 -20.119 1.00 86.38 100 ASN A N 1
ATOM 803 C CA . ASN A 1 100 ? 25.416 8.240 -19.579 1.00 86.38 100 ASN A CA 1
ATOM 804 C C . ASN A 1 100 ? 24.907 9.038 -18.368 1.00 86.38 100 ASN A C 1
ATOM 806 O O . ASN A 1 100 ? 25.639 9.878 -17.848 1.00 86.38 100 ASN A O 1
ATOM 810 N N . LEU A 1 101 ? 23.651 8.843 -17.966 1.00 82.94 101 LEU A N 1
ATOM 811 C CA . LEU A 1 101 ? 23.052 9.501 -16.810 1.00 82.94 101 LEU A CA 1
ATOM 812 C C . LEU A 1 101 ? 22.815 8.484 -15.701 1.00 82.94 101 LEU A C 1
ATOM 814 O O . LEU A 1 101 ? 22.611 7.299 -15.967 1.00 82.94 101 LEU A O 1
ATOM 818 N N . ASP A 1 102 ? 22.797 8.966 -14.461 1.00 85.62 102 ASP A N 1
ATOM 819 C CA . ASP A 1 102 ? 22.417 8.124 -13.336 1.00 85.62 102 ASP A CA 1
ATOM 820 C C . ASP A 1 102 ? 20.980 7.599 -13.539 1.00 85.62 102 ASP A C 1
ATOM 822 O O . ASP 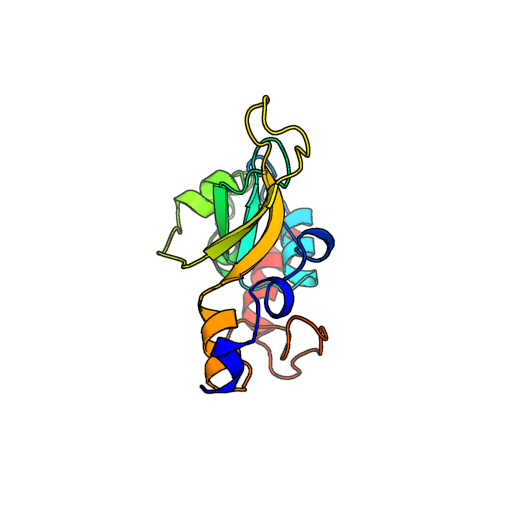A 1 102 ? 20.079 8.363 -13.921 1.00 85.62 102 ASP A O 1
ATOM 826 N N . PRO A 1 103 ? 20.746 6.292 -13.323 1.00 84.31 103 PRO A N 1
ATOM 827 C CA . PRO A 1 103 ? 19.433 5.698 -13.511 1.00 84.31 103 PRO A CA 1
ATOM 828 C C . PRO A 1 103 ? 18.448 6.276 -12.496 1.00 84.31 103 PRO A C 1
ATOM 830 O O . PRO A 1 103 ? 18.660 6.205 -11.284 1.00 84.31 103 PRO A O 1
ATOM 833 N N . VAL A 1 104 ? 17.343 6.828 -12.996 1.00 85.06 104 VAL A N 1
ATOM 834 C CA . VAL A 1 104 ? 16.221 7.263 -12.165 1.00 85.06 104 VAL A CA 1
ATOM 835 C C . VAL A 1 104 ? 15.256 6.096 -12.042 1.00 85.06 104 VAL A C 1
ATOM 837 O O . VAL A 1 104 ? 14.740 5.603 -13.043 1.00 85.06 104 VAL A O 1
ATOM 840 N N . PHE A 1 105 ? 15.019 5.644 -10.815 1.00 86.19 105 PHE A N 1
ATOM 841 C CA . PHE A 1 105 ? 14.089 4.556 -10.537 1.00 86.19 105 PHE A CA 1
ATOM 842 C C . PHE A 1 105 ? 12.694 5.108 -10.261 1.00 86.19 105 PHE A C 1
ATOM 844 O O . PHE A 1 105 ? 12.523 5.997 -9.426 1.00 86.19 105 PHE A O 1
ATOM 851 N N . GLN A 1 106 ? 11.695 4.547 -10.931 1.00 88.00 106 GLN A N 1
ATOM 852 C CA . GLN A 1 106 ? 10.288 4.826 -10.684 1.00 88.00 106 GLN A CA 1
ATOM 853 C C . GLN A 1 106 ? 9.632 3.593 -10.077 1.00 88.00 106 GLN A C 1
ATOM 855 O O . GLN A 1 106 ? 9.781 2.490 -10.596 1.00 88.00 106 GLN A O 1
ATOM 860 N N . THR A 1 107 ? 8.881 3.770 -8.993 1.00 89.94 107 THR A N 1
ATOM 861 C CA . THR A 1 107 ? 8.135 2.668 -8.386 1.00 89.94 107 THR A CA 1
ATOM 862 C C . THR A 1 107 ? 6.891 2.392 -9.228 1.00 89.94 107 THR A C 1
ATOM 864 O O . THR A 1 107 ? 6.045 3.266 -9.405 1.00 89.94 107 THR A O 1
ATOM 867 N N . VAL A 1 108 ? 6.776 1.172 -9.751 1.00 91.88 108 VAL A N 1
ATOM 868 C CA . VAL A 1 108 ? 5.652 0.739 -10.602 1.00 91.88 108 VAL A CA 1
ATOM 869 C C . VAL A 1 108 ? 4.670 -0.160 -9.861 1.00 91.88 108 VAL A C 1
ATOM 871 O O . VAL A 1 108 ? 3.494 -0.229 -10.215 1.00 91.88 108 VAL A O 1
ATOM 874 N N . GLY A 1 109 ? 5.112 -0.792 -8.776 1.00 91.06 109 GLY A N 1
ATOM 875 C CA . GLY A 1 109 ? 4.259 -1.647 -7.968 1.00 91.06 109 GLY A CA 1
ATOM 876 C C . GLY A 1 109 ? 4.875 -2.028 -6.636 1.00 91.06 109 GLY A C 1
ATOM 877 O O . GLY A 1 109 ? 6.024 -1.702 -6.328 1.00 91.06 109 GLY A O 1
ATOM 878 N N . ILE A 1 110 ? 4.080 -2.731 -5.842 1.00 89.69 110 ILE A N 1
ATOM 879 C CA . ILE A 1 110 ? 4.510 -3.342 -4.586 1.00 89.69 110 ILE A CA 1
ATOM 880 C C . ILE A 1 110 ? 4.254 -4.842 -4.641 1.00 89.69 110 ILE A C 1
ATOM 882 O O . ILE A 1 110 ? 3.305 -5.298 -5.283 1.00 89.69 110 ILE A O 1
ATOM 886 N N . ILE A 1 111 ? 5.084 -5.602 -3.941 1.00 89.81 111 ILE A N 1
ATOM 887 C CA . ILE A 1 111 ? 4.878 -7.032 -3.740 1.00 89.81 111 ILE A CA 1
ATOM 888 C C . ILE A 1 111 ? 5.244 -7.408 -2.307 1.00 89.81 111 ILE A C 1
ATOM 890 O O . ILE A 1 111 ? 6.160 -6.840 -1.709 1.00 89.81 111 ILE A O 1
ATOM 894 N N . THR A 1 112 ? 4.516 -8.358 -1.747 1.00 85.94 112 THR A N 1
ATOM 895 C CA . THR A 1 112 ? 4.725 -8.892 -0.404 1.00 85.94 112 THR A CA 1
ATOM 896 C C . THR A 1 112 ? 5.153 -10.357 -0.468 1.00 85.94 112 THR A C 1
ATOM 898 O O . THR A 1 112 ? 5.025 -11.018 -1.501 1.00 85.94 112 THR A O 1
ATOM 901 N N . LEU A 1 113 ? 5.706 -10.891 0.625 1.00 85.00 113 LEU A N 1
ATOM 902 C CA . LEU A 1 113 ? 6.047 -12.316 0.692 1.00 85.00 113 LEU A CA 1
ATOM 903 C C . LEU A 1 113 ? 4.798 -13.198 0.574 1.00 85.00 113 LEU A C 1
ATOM 905 O O . LEU A 1 113 ? 4.869 -14.295 0.026 1.00 85.00 113 LEU A O 1
ATOM 909 N N . GLU A 1 114 ? 3.667 -12.707 1.062 1.00 82.56 114 GLU A N 1
ATOM 910 C CA . GLU A 1 114 ? 2.357 -13.324 0.939 1.00 82.56 114 GLU A CA 1
ATOM 911 C C . GLU A 1 114 ? 2.004 -13.551 -0.538 1.00 82.56 114 GLU A C 1
ATOM 913 O O . GLU A 1 114 ? 1.769 -14.699 -0.904 1.00 82.56 114 GLU A O 1
ATOM 918 N N . ASP A 1 115 ? 2.138 -12.535 -1.401 1.00 83.44 115 ASP A N 1
ATOM 919 C CA . ASP A 1 115 ? 1.875 -12.660 -2.849 1.00 83.44 115 ASP A CA 1
ATOM 920 C C . ASP A 1 115 ? 2.761 -13.738 -3.510 1.00 83.44 115 ASP A C 1
ATOM 922 O O . ASP A 1 115 ? 2.331 -14.499 -4.382 1.00 83.44 115 ASP A O 1
ATOM 926 N N . VAL A 1 116 ? 4.030 -13.828 -3.086 1.00 85.88 116 VAL A N 1
ATOM 927 C CA . VAL A 1 116 ? 4.970 -14.844 -3.591 1.00 85.88 116 VAL A CA 1
ATOM 928 C C . VAL A 1 116 ? 4.548 -16.244 -3.145 1.00 85.88 116 VAL A C 1
ATOM 930 O O . VAL A 1 116 ? 4.614 -17.193 -3.931 1.00 85.88 116 VAL A O 1
ATOM 933 N N . ILE A 1 117 ? 4.112 -16.397 -1.892 1.00 85.94 117 ILE A N 1
ATOM 934 C CA . ILE A 1 117 ? 3.664 -17.686 -1.360 1.00 85.94 117 ILE A CA 1
ATOM 935 C C . ILE A 1 117 ? 2.328 -18.092 -1.990 1.00 85.94 117 ILE A C 1
ATOM 937 O O . ILE A 1 117 ? 2.191 -19.256 -2.364 1.00 85.94 117 ILE A O 1
ATOM 941 N N . GLU A 1 118 ? 1.381 -17.172 -2.163 1.00 83.31 118 GLU A N 1
ATOM 942 C CA . GLU A 1 118 ? 0.097 -17.399 -2.843 1.00 83.31 118 GLU A CA 1
ATOM 943 C C . GLU A 1 118 ? 0.303 -17.970 -4.244 1.00 83.31 118 GLU A C 1
ATOM 945 O O . GLU A 1 118 ? -0.270 -19.004 -4.606 1.00 83.31 118 GLU A O 1
ATOM 950 N N . ASP A 1 119 ? 1.231 -17.378 -4.994 1.00 83.62 119 ASP A N 1
ATOM 951 C CA . ASP A 1 119 ? 1.654 -17.892 -6.289 1.00 83.62 119 ASP A CA 1
ATOM 952 C C . ASP A 1 119 ? 2.341 -19.265 -6.187 1.00 83.62 119 ASP A C 1
ATOM 954 O O . ASP A 1 119 ? 2.167 -20.118 -7.063 1.00 83.62 119 ASP A O 1
ATOM 958 N N . MET A 1 120 ? 3.114 -19.541 -5.133 1.00 84.75 120 MET A N 1
ATOM 959 C CA . MET A 1 120 ? 3.727 -20.862 -4.932 1.00 84.75 120 MET A CA 1
ATOM 960 C C . MET A 1 120 ? 2.686 -21.960 -4.698 1.00 84.75 120 MET A C 1
ATOM 962 O O . MET A 1 120 ? 2.834 -23.060 -5.249 1.00 84.75 120 MET A O 1
ATOM 966 N N . ILE A 1 121 ? 1.667 -21.674 -3.884 1.00 86.12 121 ILE A N 1
ATOM 967 C CA . ILE A 1 121 ? 0.654 -22.642 -3.440 1.00 86.12 121 ILE A CA 1
ATOM 968 C C . ILE A 1 121 ? -0.608 -22.644 -4.310 1.00 86.12 121 ILE A C 1
ATOM 970 O O . ILE A 1 121 ? -1.436 -23.543 -4.158 1.00 86.12 121 ILE A O 1
ATOM 974 N N . GLN A 1 122 ? -0.728 -21.684 -5.235 1.00 82.31 122 GLN A N 1
ATOM 975 C CA . GLN A 1 122 ? -1.870 -21.496 -6.138 1.00 82.31 122 GLN A CA 1
ATOM 976 C C . GLN A 1 122 ? -3.194 -21.326 -5.371 1.00 82.31 122 GLN A C 1
ATOM 978 O O . GLN A 1 122 ? -4.226 -21.888 -5.749 1.00 82.31 122 GLN A O 1
ATOM 983 N N . ARG A 1 123 ? -3.141 -20.611 -4.242 1.00 82.25 123 ARG A N 1
ATOM 984 C CA . ARG A 1 123 ? -4.273 -20.322 -3.349 1.00 82.25 123 ARG A CA 1
ATOM 985 C C . ARG A 1 123 ? -4.051 -18.973 -2.675 1.00 82.25 123 ARG A C 1
ATOM 987 O O . ARG A 1 123 ? -2.926 -18.694 -2.283 1.00 82.25 123 ARG A O 1
ATOM 994 N N . GLU A 1 124 ? -5.132 -18.229 -2.480 1.00 78.75 124 GLU A N 1
ATOM 995 C CA . GLU A 1 124 ? -5.148 -16.993 -1.688 1.00 78.75 124 GLU A CA 1
ATOM 996 C C . GLU A 1 124 ? -4.889 -17.297 -0.208 1.00 78.75 124 GLU A C 1
ATOM 998 O O . GLU A 1 124 ? -5.443 -18.260 0.349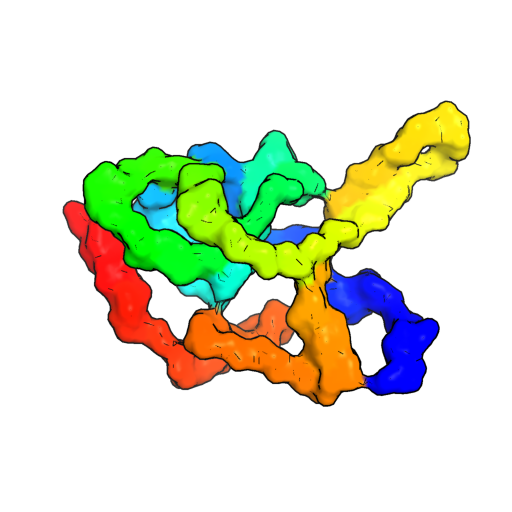 1.00 78.75 124 GLU A O 1
ATOM 1003 N N . ILE A 1 125 ? -4.074 -16.469 0.439 1.00 78.44 125 ILE A N 1
ATOM 1004 C CA . ILE A 1 125 ? -3.862 -16.516 1.880 1.00 78.44 125 ILE A CA 1
ATOM 1005 C C . ILE A 1 125 ? -4.831 -15.517 2.503 1.00 78.44 125 ILE A C 1
ATOM 1007 O O . ILE A 1 125 ? -4.594 -14.319 2.528 1.00 78.44 125 ILE A O 1
ATOM 1011 N N . ILE A 1 126 ? -5.940 -16.032 3.032 1.00 76.62 126 ILE A N 1
ATOM 1012 C CA . ILE A 1 126 ? -6.937 -15.197 3.706 1.00 76.62 126 ILE A CA 1
ATOM 1013 C C . ILE A 1 126 ? -6.507 -14.981 5.154 1.00 76.62 126 ILE A C 1
ATOM 1015 O O . ILE A 1 126 ? -6.456 -15.932 5.942 1.00 76.62 126 ILE A O 1
ATOM 1019 N N . GLU A 1 127 ? -6.263 -13.732 5.529 1.00 68.94 127 GLU A N 1
ATOM 1020 C CA . GLU A 1 127 ? -6.079 -13.358 6.922 1.00 68.94 127 GLU A CA 1
ATOM 1021 C C . GLU A 1 127 ? -7.409 -13.130 7.629 1.00 68.94 127 GLU A C 1
ATOM 1023 O O . GLU A 1 127 ? -8.428 -12.754 7.052 1.00 68.94 127 GLU A O 1
ATOM 1028 N N . GLU A 1 128 ? -7.385 -13.303 8.948 1.00 65.19 128 GLU A N 1
ATOM 1029 C CA . GLU A 1 128 ? -8.538 -13.063 9.816 1.00 65.19 128 GLU A CA 1
ATOM 1030 C C . GLU A 1 128 ? -9.093 -11.628 9.684 1.00 65.19 128 GLU A C 1
ATOM 1032 O O . GLU A 1 128 ? -10.283 -11.395 9.896 1.00 65.19 128 GLU A O 1
ATOM 1037 N N . ALA A 1 129 ? -8.235 -10.659 9.341 1.00 62.06 129 ALA A N 1
ATOM 1038 C CA . ALA A 1 129 ? -8.604 -9.255 9.178 1.00 62.06 129 ALA A CA 1
ATOM 1039 C C . ALA A 1 129 ? -9.110 -8.892 7.769 1.00 62.06 129 ALA A C 1
ATOM 1041 O O . ALA A 1 129 ? -9.616 -7.782 7.596 1.00 62.06 129 ALA A O 1
ATOM 1042 N N . ASP A 1 130 ? -8.987 -9.780 6.778 1.00 64.50 130 ASP A N 1
ATOM 1043 C CA . ASP A 1 130 ? -9.230 -9.411 5.385 1.00 64.50 130 ASP A CA 1
ATOM 1044 C C . ASP A 1 130 ? -10.720 -9.249 5.087 1.00 64.50 130 ASP A C 1
ATOM 1046 O O . ASP A 1 130 ? -11.547 -10.131 5.339 1.00 64.50 130 ASP A O 1
ATOM 1050 N N . LEU A 1 131 ? -11.076 -8.102 4.507 1.00 63.78 131 LEU A N 1
ATOM 1051 C CA . LEU A 1 131 ? -12.431 -7.809 4.027 1.00 63.78 131 LEU A CA 1
ATOM 1052 C C . LEU A 1 131 ? -12.691 -8.355 2.615 1.00 63.78 131 LEU A C 1
ATOM 1054 O O . LEU A 1 131 ? -13.847 -8.438 2.185 1.00 63.78 131 LEU A O 1
ATOM 1058 N N . PHE A 1 132 ? -11.638 -8.765 1.910 1.00 65.44 132 PHE A N 1
ATOM 1059 C CA . PHE A 1 132 ? -11.693 -9.335 0.568 1.00 65.44 132 PHE A CA 1
ATOM 1060 C C . PHE A 1 132 ? -11.150 -10.762 0.581 1.00 65.44 132 PHE A C 1
ATOM 1062 O O . PHE A 1 132 ? -10.312 -11.105 1.404 1.00 65.44 132 PHE A O 1
ATOM 1069 N N . THR A 1 133 ? -11.674 -11.613 -0.297 1.00 63.00 133 THR A N 1
ATOM 1070 C CA . THR A 1 133 ? -11.156 -12.978 -0.499 1.00 63.00 133 THR A CA 1
ATOM 1071 C C . THR A 1 133 ? -10.048 -13.042 -1.544 1.00 63.00 133 THR A C 1
ATOM 1073 O O . THR A 1 133 ? -9.407 -14.075 -1.656 1.00 63.00 133 THR A O 1
ATOM 1076 N N . ASP A 1 134 ? -9.908 -11.980 -2.337 1.00 68.88 134 ASP A N 1
ATOM 1077 C CA . ASP A 1 134 ? -8.884 -11.782 -3.362 1.00 68.88 134 ASP A CA 1
ATOM 1078 C C . ASP A 1 134 ? -8.719 -10.263 -3.540 1.00 68.88 134 ASP A C 1
ATOM 1080 O O . ASP A 1 134 ? -9.691 -9.539 -3.808 1.00 68.88 134 ASP A O 1
ATOM 1084 N N . ASN A 1 135 ? -7.493 -9.774 -3.348 1.00 64.12 135 ASN A N 1
ATOM 1085 C CA . ASN A 1 135 ? -7.171 -8.347 -3.391 1.00 64.12 135 ASN A CA 1
ATOM 1086 C C . ASN A 1 135 ? -7.186 -7.765 -4.815 1.00 64.12 135 ASN A C 1
ATOM 1088 O O . ASN A 1 135 ? -7.430 -6.566 -4.979 1.00 64.12 135 ASN A O 1
ATOM 1092 N N . ARG A 1 136 ? -6.991 -8.591 -5.851 1.00 66.25 136 ARG A N 1
ATOM 1093 C CA . ARG A 1 136 ? -7.011 -8.172 -7.261 1.00 66.25 136 ARG A CA 1
ATOM 1094 C C . ARG A 1 136 ? -8.432 -8.061 -7.793 1.00 66.25 136 ARG A C 1
ATOM 1096 O O . ARG A 1 136 ? -8.782 -7.063 -8.419 1.00 66.25 136 ARG A O 1
ATOM 1103 N N . SER A 1 137 ? -9.270 -9.062 -7.530 1.00 62.81 137 SER A N 1
ATOM 1104 C CA . SER A 1 137 ? -10.670 -9.048 -7.982 1.00 62.81 137 SER A CA 1
ATOM 1105 C C . SER A 1 137 ? -11.601 -8.249 -7.062 1.00 62.81 137 SER A C 1
ATOM 1107 O O . SER A 1 137 ? -12.757 -8.008 -7.419 1.00 62.81 137 SER A O 1
ATOM 1109 N N . LYS A 1 138 ? -11.107 -7.811 -5.890 1.00 64.38 138 LYS A N 1
ATOM 1110 C CA . LYS A 1 138 ? -11.860 -7.076 -4.856 1.00 64.38 138 LYS A CA 1
ATOM 1111 C C . LYS A 1 138 ? -13.169 -7.779 -4.475 1.00 64.38 138 LYS A C 1
ATOM 1113 O O . LYS A 1 138 ? -14.164 -7.135 -4.125 1.00 64.38 138 LYS A O 1
ATOM 1118 N N . ILE A 1 139 ? -13.195 -9.112 -4.540 1.00 58.69 139 ILE A N 1
ATOM 1119 C CA . ILE A 1 139 ? -14.374 -9.897 -4.171 1.00 58.69 139 ILE A CA 1
ATOM 1120 C C . ILE A 1 139 ? -14.529 -9.841 -2.651 1.00 58.69 139 ILE A C 1
ATOM 1122 O O . ILE A 1 139 ? -13.641 -10.232 -1.895 1.00 58.69 139 ILE A O 1
ATOM 1126 N N . ARG A 1 140 ? -15.675 -9.330 -2.192 1.00 53.34 140 ARG A N 1
ATOM 1127 C CA . ARG A 1 140 ? -15.968 -9.156 -0.765 1.00 53.34 140 ARG A CA 1
ATOM 1128 C C . ARG A 1 140 ? -16.100 -10.490 -0.038 1.00 53.34 140 ARG A C 1
ATOM 1130 O O . ARG A 1 140 ? -16.924 -11.333 -0.403 1.00 53.34 140 ARG A O 1
ATOM 1137 N N . ASN A 1 141 ? -15.389 -10.612 1.076 1.00 53.91 141 ASN A N 1
ATOM 1138 C CA . ASN A 1 141 ? -15.546 -11.714 2.008 1.00 53.91 141 ASN A CA 1
ATOM 1139 C C . ASN A 1 141 ? -16.801 -11.495 2.873 1.00 53.91 141 ASN A C 1
ATOM 1141 O O . ASN A 1 141 ? -16.913 -10.520 3.614 1.00 53.91 141 ASN A O 1
ATOM 1145 N N . LYS A 1 142 ? -17.781 -12.406 2.784 1.00 43.94 142 LYS A N 1
ATOM 1146 C CA . LYS A 1 142 ? -19.045 -12.326 3.547 1.00 43.94 142 LYS A CA 1
ATOM 1147 C C . LYS A 1 142 ? -18.889 -12.666 5.038 1.00 43.94 142 LYS A C 1
ATOM 1149 O O . LYS A 1 142 ? -19.861 -12.536 5.776 1.00 43.94 142 LYS A O 1
ATOM 1154 N N . ARG A 1 143 ? -17.715 -13.140 5.476 1.00 47.00 143 ARG A N 1
ATOM 1155 C CA . ARG A 1 143 ? -17.473 -13.620 6.851 1.00 47.00 143 ARG A CA 1
ATOM 1156 C C . ARG A 1 143 ? -16.739 -12.625 7.760 1.00 47.00 143 ARG A C 1
ATOM 1158 O O . ARG A 1 143 ? -16.529 -12.949 8.924 1.00 47.00 143 ARG A O 1
ATOM 1165 N N . SER A 1 144 ? -16.353 -11.448 7.275 1.00 48.62 144 SER A N 1
ATOM 1166 C CA . SER A 1 144 ? -15.356 -10.634 7.978 1.00 48.62 144 SER A CA 1
ATOM 1167 C C . SER A 1 144 ? -15.895 -9.818 9.162 1.00 48.62 144 SER A C 1
ATOM 1169 O O . SER A 1 144 ? -16.969 -9.211 9.130 1.00 48.62 144 SER A O 1
ATOM 1171 N N . TYR A 1 145 ? -15.072 -9.829 10.211 1.00 46.75 145 TYR A N 1
ATOM 1172 C CA . TYR A 1 145 ? -15.190 -9.286 11.565 1.00 46.75 145 TYR A CA 1
ATOM 1173 C C . TYR A 1 145 ? -15.618 -7.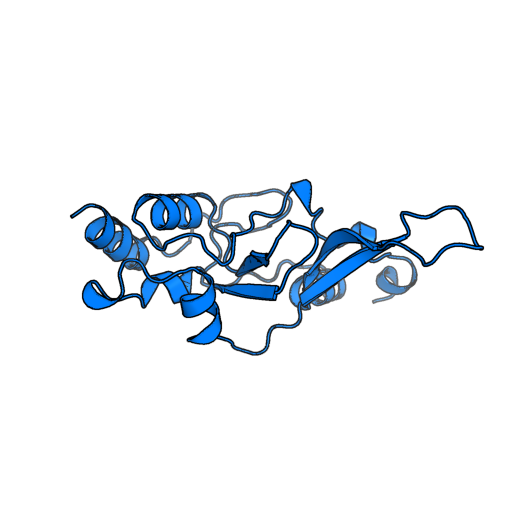801 11.606 1.00 46.75 145 TYR A C 1
ATOM 1175 O O . TYR A 1 145 ? -14.818 -6.883 11.760 1.00 46.75 145 TYR A O 1
ATOM 1183 N N . THR A 1 146 ? -16.916 -7.531 11.475 1.00 48.50 146 THR A N 1
ATOM 1184 C CA . THR A 1 146 ? -17.461 -6.158 11.517 1.00 48.50 146 THR A CA 1
ATOM 1185 C C . THR A 1 146 ? -17.547 -5.603 12.956 1.00 48.50 146 THR A C 1
ATOM 1187 O O . THR A 1 146 ? -17.802 -4.417 13.161 1.00 48.50 146 THR A O 1
ATOM 1190 N N . GLN A 1 147 ? -17.340 -6.438 13.983 1.00 46.69 147 GLN A N 1
ATOM 1191 C CA . GLN A 1 147 ? -17.677 -6.085 15.369 1.00 46.69 147 GLN A CA 1
ATOM 1192 C C . GLN A 1 147 ? -16.685 -5.136 16.071 1.00 46.69 147 GLN A C 1
ATOM 1194 O O . GLN A 1 147 ? -17.158 -4.195 16.707 1.00 46.69 147 GLN A O 1
ATOM 1199 N N . ASP A 1 148 ? -15.361 -5.276 15.918 1.00 53.66 148 ASP A N 1
ATOM 1200 C CA . ASP A 1 148 ? -14.405 -4.420 16.660 1.00 53.66 148 ASP A CA 1
ATOM 1201 C C . ASP A 1 148 ? -14.245 -3.008 16.067 1.00 53.66 148 ASP A C 1
ATOM 1203 O O . ASP A 1 148 ? -14.197 -2.010 16.788 1.00 53.66 148 ASP A O 1
ATOM 1207 N N . TYR A 1 149 ? -14.264 -2.872 14.740 1.00 56.12 149 TYR A N 1
ATOM 1208 C CA . TYR A 1 149 ? -14.057 -1.576 14.074 1.00 56.12 149 TYR A CA 1
ATOM 1209 C C . TYR A 1 149 ? -15.244 -0.618 14.214 1.00 56.12 149 TYR A C 1
ATOM 1211 O O . TYR A 1 149 ? -15.082 0.600 14.120 1.00 56.12 149 TYR A O 1
ATOM 1219 N N . THR A 1 150 ? -16.434 -1.140 14.522 1.00 57.78 150 THR A N 1
ATOM 1220 C CA . THR A 1 150 ? -17.605 -0.307 14.827 1.00 57.78 150 THR A CA 1
ATOM 1221 C C . THR A 1 150 ? -17.339 0.574 16.057 1.00 57.78 150 THR A C 1
ATOM 1223 O O . THR A 1 150 ? -17.824 1.703 16.122 1.00 57.78 150 THR A O 1
ATOM 1226 N N . ALA A 1 151 ? -16.537 0.101 17.021 1.00 59.41 151 ALA A N 1
ATOM 1227 C CA . ALA A 1 151 ? -16.143 0.882 18.192 1.00 59.41 151 ALA A CA 1
ATOM 1228 C C . ALA A 1 151 ? -15.207 2.049 17.830 1.00 59.41 151 ALA A C 1
ATOM 1230 O O . ALA A 1 151 ? -15.325 3.118 18.425 1.00 59.41 151 ALA A O 1
ATOM 1231 N N . LEU A 1 152 ? -14.339 1.887 16.825 1.00 59.16 152 LEU A N 1
ATOM 1232 C CA . LEU A 1 152 ? -13.486 2.968 16.317 1.00 59.16 152 LEU A CA 1
ATOM 1233 C C . LEU A 1 152 ? -14.282 4.034 15.594 1.00 59.16 152 LEU A C 1
ATOM 1235 O O . LEU A 1 152 ? -14.121 5.210 15.893 1.00 59.16 152 LEU A O 1
ATOM 1239 N N . ILE A 1 153 ? -15.185 3.629 14.699 1.00 59.00 153 ILE A N 1
ATOM 1240 C CA . ILE A 1 153 ? -16.062 4.571 13.996 1.00 59.00 153 ILE A CA 1
ATOM 1241 C C . ILE A 1 153 ? -16.909 5.338 15.021 1.00 59.00 153 ILE A C 1
ATOM 1243 O O . ILE A 1 153 ? -17.030 6.556 14.942 1.00 59.00 153 ILE A O 1
ATOM 1247 N N . LYS A 1 154 ? -17.424 4.656 16.053 1.00 61.84 154 LYS A N 1
ATOM 1248 C CA . LYS A 1 154 ? -18.147 5.305 17.159 1.00 61.84 154 LYS A CA 1
ATOM 1249 C C . LYS A 1 154 ? -17.279 6.254 17.994 1.00 61.84 154 LYS A C 1
ATOM 1251 O O . LYS A 1 154 ? -17.816 7.234 18.496 1.00 61.84 154 LYS A O 1
ATOM 1256 N N . ARG A 1 155 ? -15.984 5.967 18.174 1.00 60.81 155 ARG A N 1
ATOM 1257 C CA . ARG A 1 155 ? -15.026 6.842 18.881 1.00 60.81 155 ARG A CA 1
ATOM 1258 C C . ARG A 1 155 ? -14.579 8.037 18.043 1.00 60.81 155 ARG A C 1
ATOM 1260 O O . ARG A 1 155 ? -14.268 9.069 18.610 1.00 60.81 155 ARG A O 1
ATOM 1267 N N . ALA A 1 156 ? -14.525 7.882 16.727 1.00 54.94 156 ALA A N 1
ATOM 1268 C CA . ALA A 1 156 ? -14.077 8.914 15.804 1.00 54.94 156 ALA A CA 1
ATOM 1269 C C . ALA A 1 156 ? -15.171 9.950 15.485 1.00 54.94 156 ALA A C 1
ATOM 1271 O O . ALA A 1 156 ? -14.868 11.097 15.185 1.00 54.94 156 ALA A O 1
ATOM 1272 N N . VAL A 1 157 ? -16.445 9.552 15.545 1.00 54.31 157 VAL A N 1
ATOM 1273 C CA . VAL A 1 157 ? -17.608 10.398 15.204 1.00 54.31 157 VAL A CA 1
ATOM 1274 C C . VAL A 1 157 ? -18.175 11.147 16.431 1.00 54.31 157 VAL A C 1
ATOM 1276 O O . VAL A 1 157 ? -19.196 11.823 16.325 1.00 54.31 157 VAL A O 1
ATOM 1279 N N . LYS A 1 158 ? -17.540 11.033 17.603 1.00 49.34 158 LYS A N 1
ATOM 1280 C CA . LYS A 1 158 ? -17.993 11.636 18.863 1.00 49.34 158 LYS A CA 1
ATOM 1281 C C . LYS A 1 158 ? -17.008 12.689 19.348 1.00 49.34 158 LYS A C 1
ATOM 1283 O O . LYS A 1 158 ? -17.497 13.718 19.858 1.00 49.34 158 LYS A O 1
#

InterPro domains:
  IPR000644 CBS domain [PF00571] (31-63)
  IPR000644 CBS domain [PS51371] (13-73)
  IPR045095 Ancient conserved domain protein family [PTHR12064] (1-143)
  IPR046342 CBS domain superfamily [G3DSA:3.10.580.10] (1-75)
  IPR046342 CBS domain superfamily [G3DSA:3.10.580.10] (76-128)
  IPR046342 CBS domain superfamily [SSF54631] (3-120)

Organism: NCBI:txid1234261

Sequence (158 aa):
VLSLRKKTVAETMTNLTDVFMLDKDRKTDAELLLEVHKHGFSRIPVYSIDRNNVIGIVKLRDFALITPEQQNLTVKHVMEFHSPRYHIALVQEVGTDNPNLDPVFQTVGIITLEDVIEDMIQREIIEEADLFTDNRSKIRNKRSYTQDYTALIKRAVK

Radius of gyration: 17.5 Å; chains: 1; bounding box: 44×39×46 Å

Foldseek 3Di:
DVVVVPDDVVNQFDFLVLAAAAEQQDFLALVVLVVCVVLQDQKHFYAYPDSQRTPAIAGNVLSLPQDPVNGGDGNNVSCVVDPDDWAKDFDWDFPDPDPVDDTDTGGGGMDGVQSVVCVVVVAHDDDQSGQARDSVVRHGDPDHDPDSSVVVSVSNVD

Secondary structure (DSSP, 8-state):
-TTTTT--GGGTSEEGGG---EETT-B--HHHHHHHHHH--SEEEEEESEEEEEEEEEETTGGGG--GGGTT-BHHHHHHHT-----EEEEEEE----TTSPPPEEEEEEEEHHHHHHHHHTS----TT-SEEETTTTEEPTT---TTHHHHHHHH--

pLDDT: mean 77.56, std 13.04, range [43.94, 95.19]